Protein AF-A0A7T5JRR2-F1 (afdb_monomer_lite)

Secondary structure (DSSP, 8-state):
-HHHHHHHHHHHHHHHHHHHHHHHHHHHHHHSTTS-SSHHHHHHHHHHHHHHHHHHHHHHHHHH-HHHHHHHHHHHHHHHHHHHHTT-TT----HHHHHHHHHHHHHHHHHHHHHHHHHHT-

Foldseek 3Di:
DLVVLLVVLLVVQLVLQLVVQLVLLVVLCVVDPQQAPDSVLSNVLSNVLSVVVSVLLVVCCQPPNQVVSLVVSLVVQLCSSQVSQVVDPRGPDDSVSSSVSSVSCSVVSSVSSVVCCVRNPD

Structure (mmCIF, N/CA/C/O backbone):
data_AF-A0A7T5JRR2-F1
#
_entry.id   AF-A0A7T5JRR2-F1
#
loop_
_atom_site.group_PDB
_atom_site.id
_atom_site.type_symbol
_atom_site.label_atom_id
_atom_site.label_alt_id
_atom_site.label_comp_id
_atom_site.label_asym_id
_atom_site.label_entity_id
_atom_site.label_seq_id
_atom_site.pdbx_PDB_ins_code
_atom_site.Cartn_x
_atom_site.Cartn_y
_atom_site.Cartn_z
_atom_site.occupancy
_atom_site.B_iso_or_equiv
_atom_site.auth_seq_id
_atom_site.auth_comp_id
_atom_site.auth_asym_id
_atom_site.auth_atom_id
_atom_site.pdbx_PDB_model_num
ATOM 1 N N . MET A 1 1 ? 24.936 -9.864 -11.337 1.00 61.09 1 MET A N 1
ATOM 2 C CA . MET A 1 1 ? 24.751 -8.398 -11.236 1.00 61.09 1 MET A CA 1
ATOM 3 C C . MET A 1 1 ? 23.279 -7.968 -11.261 1.00 61.09 1 MET A C 1
ATOM 5 O O . MET A 1 1 ? 22.909 -7.131 -10.452 1.00 61.09 1 MET A O 1
ATOM 9 N N . TYR A 1 2 ? 22.419 -8.569 -12.097 1.00 70.81 2 TYR A N 1
ATOM 10 C CA . TYR A 1 2 ? 20.985 -8.223 -12.166 1.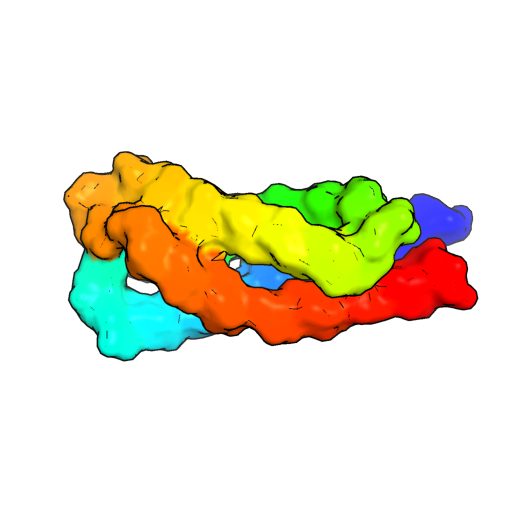00 70.81 2 TYR A CA 1
ATOM 11 C C . TYR A 1 2 ? 20.211 -8.471 -10.851 1.00 70.81 2 TYR A C 1
ATOM 13 O O . TYR A 1 2 ? 19.556 -7.573 -10.334 1.00 70.81 2 TYR A O 1
ATOM 21 N N . ARG A 1 3 ? 20.371 -9.652 -10.228 1.00 78.81 3 ARG A N 1
ATOM 22 C CA . ARG A 1 3 ? 19.684 -9.991 -8.962 1.00 78.81 3 ARG A CA 1
ATOM 23 C C . ARG A 1 3 ? 19.983 -9.013 -7.822 1.00 78.81 3 ARG A C 1
ATOM 25 O O . ARG A 1 3 ? 19.063 -8.572 -7.148 1.00 78.81 3 ARG A O 1
ATOM 32 N N . SER A 1 4 ? 21.249 -8.645 -7.615 1.00 83.50 4 SER A N 1
ATOM 33 C CA . SER A 1 4 ? 21.644 -7.709 -6.550 1.00 83.50 4 SER A CA 1
ATOM 34 C C . SER A 1 4 ? 21.047 -6.310 -6.735 1.00 83.50 4 SER A C 1
ATOM 36 O O . SER A 1 4 ? 20.818 -5.611 -5.753 1.00 83.50 4 SER A O 1
ATOM 38 N N . HIS A 1 5 ? 20.775 -5.908 -7.979 1.00 87.88 5 HIS A N 1
ATOM 39 C CA . HIS A 1 5 ? 20.158 -4.621 -8.282 1.00 87.88 5 HIS A CA 1
ATOM 40 C C . HIS A 1 5 ? 18.663 -4.613 -7.938 1.00 87.88 5 HIS A C 1
ATOM 42 O O . HIS A 1 5 ? 18.213 -3.732 -7.208 1.00 87.88 5 HIS A O 1
ATOM 48 N N . VAL A 1 6 ? 17.930 -5.652 -8.363 1.00 89.81 6 VAL A N 1
ATOM 49 C CA . VAL A 1 6 ? 16.504 -5.836 -8.036 1.00 89.81 6 VAL A CA 1
ATOM 50 C C . VAL A 1 6 ? 16.293 -5.897 -6.524 1.00 89.81 6 VAL A C 1
ATOM 52 O O . VAL A 1 6 ? 15.420 -5.206 -6.003 1.00 89.81 6 VAL A O 1
ATOM 55 N N . TRP A 1 7 ? 17.128 -6.653 -5.802 1.00 90.81 7 TRP A N 1
ATOM 56 C CA . TRP A 1 7 ? 17.059 -6.732 -4.339 1.00 90.81 7 TRP A CA 1
ATOM 57 C C . TRP A 1 7 ? 17.232 -5.368 -3.678 1.00 90.81 7 TRP A C 1
ATOM 59 O O . TRP A 1 7 ? 16.440 -5.005 -2.818 1.00 90.81 7 TRP A O 1
ATOM 69 N N . ARG A 1 8 ? 18.222 -4.580 -4.111 1.00 93.69 8 ARG A N 1
ATOM 70 C CA . ARG A 1 8 ? 18.462 -3.248 -3.548 1.00 93.69 8 ARG A CA 1
ATOM 71 C C . ARG A 1 8 ? 17.263 -2.318 -3.746 1.00 93.69 8 ARG A C 1
ATOM 73 O O . ARG A 1 8 ? 16.845 -1.670 -2.793 1.00 93.69 8 ARG A O 1
ATOM 80 N N . ILE A 1 9 ? 16.712 -2.271 -4.960 1.00 93.75 9 ILE A N 1
ATOM 81 C CA . ILE A 1 9 ? 15.545 -1.437 -5.294 1.00 93.75 9 ILE A CA 1
ATOM 82 C C . ILE A 1 9 ? 14.324 -1.876 -4.486 1.00 93.75 9 ILE A C 1
ATOM 84 O O . ILE A 1 9 ? 13.643 -1.038 -3.904 1.00 93.75 9 ILE A O 1
ATOM 88 N N . SER A 1 10 ? 14.090 -3.186 -4.392 1.00 94.56 10 SER A N 1
ATOM 89 C CA . SER A 1 10 ? 12.967 -3.754 -3.638 1.00 94.56 10 SER A CA 1
ATOM 90 C C . SER A 1 10 ? 13.067 -3.435 -2.147 1.00 94.56 10 SER A C 1
ATOM 92 O O . SER A 1 10 ? 12.071 -3.063 -1.537 1.00 94.56 10 SER A O 1
ATOM 94 N N . THR A 1 11 ? 14.265 -3.517 -1.562 1.00 95.56 11 THR A N 1
ATOM 95 C CA . THR A 1 11 ? 14.491 -3.154 -0.157 1.00 95.56 11 THR A CA 1
ATOM 96 C C . THR A 1 11 ? 14.261 -1.666 0.087 1.00 95.56 11 THR A C 1
ATOM 98 O O . THR A 1 11 ? 13.615 -1.305 1.065 1.00 95.56 11 THR A O 1
ATOM 101 N N . ILE A 1 12 ? 14.754 -0.792 -0.798 1.00 95.50 12 ILE A N 1
ATOM 102 C CA . ILE A 1 12 ? 14.513 0.655 -0.692 1.00 95.50 12 ILE A CA 1
ATOM 103 C C . ILE A 1 12 ? 13.011 0.946 -0.791 1.00 95.50 12 ILE A C 1
ATOM 105 O O . ILE A 1 12 ? 12.476 1.657 0.055 1.00 95.50 12 ILE A O 1
ATOM 109 N N . ASN A 1 13 ? 12.329 0.345 -1.770 1.00 96.44 13 ASN A N 1
ATOM 110 C CA . ASN A 1 13 ? 10.885 0.462 -1.942 1.00 96.44 13 ASN A CA 1
ATOM 111 C C . ASN A 1 13 ? 10.138 0.024 -0.671 1.00 96.44 13 ASN A C 1
ATOM 113 O O . ASN A 1 13 ? 9.337 0.782 -0.134 1.00 96.44 13 ASN A O 1
ATOM 117 N N . LEU A 1 14 ? 10.479 -1.147 -0.123 1.00 97.25 14 LEU A N 1
ATOM 118 C CA . LEU A 1 14 ? 9.882 -1.678 1.102 1.00 97.25 14 LEU A CA 1
ATOM 119 C C . LEU A 1 14 ? 10.031 -0.722 2.287 1.00 97.25 14 LEU A C 1
ATOM 121 O O . LEU A 1 14 ? 9.058 -0.460 2.988 1.00 97.25 14 LEU A O 1
ATOM 125 N N . LEU A 1 15 ? 11.243 -0.211 2.518 1.00 97.75 15 LEU A N 1
ATOM 126 C CA . LEU A 1 15 ? 11.522 0.683 3.641 1.00 97.75 15 LEU A CA 1
ATOM 127 C C . LEU A 1 15 ? 10.772 2.010 3.501 1.00 97.75 15 LEU A C 1
ATOM 129 O O . LEU A 1 15 ? 10.212 2.497 4.482 1.00 97.75 15 LEU A O 1
ATOM 133 N N . ILE A 1 16 ? 10.726 2.576 2.290 1.00 97.62 16 ILE A N 1
ATOM 134 C CA . ILE A 1 16 ? 9.993 3.818 2.037 1.00 97.62 16 ILE A CA 1
ATOM 135 C C . ILE A 1 16 ? 8.490 3.597 2.225 1.00 97.62 16 ILE A C 1
ATOM 137 O O . ILE A 1 16 ? 7.871 4.392 2.932 1.00 97.62 16 ILE A O 1
ATOM 141 N N . LYS A 1 17 ? 7.910 2.518 1.672 1.00 98.00 17 LYS A N 1
ATOM 142 C CA . LYS A 1 17 ? 6.495 2.178 1.896 1.00 98.00 17 LYS A CA 1
ATOM 143 C C . LYS A 1 17 ? 6.210 2.020 3.380 1.00 98.00 17 LYS A C 1
ATOM 145 O O . LYS A 1 17 ? 5.296 2.656 3.882 1.00 98.00 17 LYS A O 1
ATOM 150 N N . LEU A 1 18 ? 7.036 1.279 4.114 1.00 97.56 18 LEU A N 1
ATOM 151 C CA . LEU A 1 18 ? 6.799 1.038 5.534 1.00 97.56 18 LEU A CA 1
ATOM 152 C C . LEU A 1 18 ? 6.804 2.338 6.345 1.00 97.56 18 LEU A C 1
ATOM 154 O O . LEU A 1 18 ? 5.904 2.553 7.154 1.00 97.56 18 LEU A O 1
ATOM 158 N N . ILE A 1 19 ? 7.765 3.232 6.104 1.00 98.06 19 ILE A N 1
ATOM 159 C CA . ILE A 1 19 ? 7.850 4.516 6.813 1.00 98.06 19 ILE A CA 1
ATOM 160 C C . ILE A 1 19 ? 6.693 5.438 6.412 1.00 98.06 19 ILE A C 1
ATOM 162 O O . ILE A 1 19 ? 5.978 5.941 7.279 1.00 98.06 19 ILE A O 1
ATOM 166 N N . LEU A 1 20 ? 6.494 5.661 5.111 1.00 98.12 20 LEU A N 1
ATOM 167 C CA . LEU A 1 20 ? 5.525 6.643 4.628 1.00 98.12 20 LEU A CA 1
ATOM 168 C C . LEU A 1 20 ? 4.082 6.164 4.785 1.00 98.12 20 LEU A C 1
ATOM 170 O O . LEU A 1 20 ? 3.230 6.964 5.158 1.00 98.12 20 LEU A O 1
ATOM 174 N N . PHE A 1 21 ? 3.797 4.876 4.581 1.00 98.06 21 PHE A N 1
ATOM 175 C CA . PHE A 1 21 ? 2.460 4.331 4.822 1.00 98.06 21 PHE A CA 1
ATOM 176 C C . PHE A 1 21 ? 2.117 4.380 6.304 1.00 98.06 21 PHE A C 1
ATOM 178 O O . PHE A 1 21 ? 1.025 4.819 6.644 1.00 98.06 21 PHE A O 1
ATOM 185 N N . THR A 1 22 ? 3.046 4.015 7.196 1.00 97.56 22 THR A N 1
ATOM 186 C CA . THR A 1 22 ? 2.813 4.163 8.642 1.00 97.56 22 THR A CA 1
ATOM 187 C C . THR A 1 22 ? 2.529 5.622 8.996 1.00 97.56 22 THR A C 1
ATOM 189 O O . THR A 1 22 ? 1.586 5.895 9.733 1.00 97.56 22 THR A O 1
ATOM 192 N N . ALA A 1 23 ? 3.303 6.566 8.448 1.00 97.44 23 ALA A N 1
ATOM 193 C CA . ALA A 1 23 ? 3.110 7.991 8.701 1.00 97.44 23 ALA A CA 1
ATOM 194 C C . ALA A 1 23 ? 1.741 8.491 8.214 1.00 97.44 23 ALA A C 1
ATOM 196 O O . ALA A 1 23 ? 1.037 9.150 8.974 1.00 97.44 23 ALA A O 1
ATOM 197 N N . VAL A 1 24 ? 1.338 8.154 6.985 1.00 97.38 24 VAL A N 1
ATOM 198 C CA . VAL A 1 24 ? 0.037 8.566 6.434 1.00 97.38 24 VAL A CA 1
ATOM 199 C C . VAL A 1 24 ? -1.114 7.936 7.206 1.00 97.38 24 VAL A C 1
ATOM 201 O O . VAL A 1 24 ? -1.991 8.663 7.659 1.00 97.38 24 VAL A O 1
ATOM 204 N N . LEU A 1 25 ? -1.080 6.623 7.451 1.00 96.25 25 LEU A N 1
ATOM 205 C CA . LEU A 1 25 ? -2.121 5.941 8.224 1.00 96.25 25 LEU A CA 1
ATOM 206 C C . LEU A 1 25 ? -2.230 6.503 9.650 1.00 96.25 25 LEU A C 1
ATOM 208 O O . LEU A 1 25 ? -3.328 6.603 10.195 1.00 96.25 25 LEU A O 1
ATOM 212 N N . TYR A 1 26 ? -1.108 6.898 10.260 1.00 95.62 26 TYR A N 1
ATOM 213 C CA . TYR A 1 26 ? -1.105 7.562 11.562 1.00 95.62 26 TYR A CA 1
ATOM 214 C C . TYR A 1 26 ? -1.705 8.974 11.502 1.00 95.62 26 TYR A C 1
ATOM 216 O O . TYR A 1 26 ? -2.479 9.350 12.380 1.00 95.62 26 TYR A O 1
ATOM 224 N N . VAL A 1 27 ? -1.394 9.760 10.469 1.00 95.81 27 VAL A N 1
ATOM 225 C CA . VAL A 1 27 ? -2.013 11.079 10.264 1.00 95.81 27 VAL A CA 1
ATOM 226 C C . VAL A 1 27 ? -3.521 10.938 10.061 1.00 95.81 27 VAL A C 1
ATOM 228 O O . VAL A 1 27 ? -4.289 11.646 10.704 1.00 95.81 27 VAL A O 1
ATOM 231 N N . GLU A 1 28 ? -3.961 9.997 9.232 1.00 94.56 28 GLU A N 1
ATOM 232 C CA . GLU A 1 28 ? -5.382 9.721 9.001 1.00 94.56 28 GLU A CA 1
ATOM 233 C C . GLU A 1 28 ? -6.091 9.292 10.286 1.00 94.56 28 GLU A C 1
ATOM 235 O O . GLU A 1 28 ? -7.180 9.778 10.579 1.00 94.56 28 GLU A O 1
ATOM 240 N N . GLN A 1 29 ? -5.441 8.462 11.101 1.00 92.06 29 GLN A N 1
ATOM 241 C CA . GLN A 1 29 ? -5.912 8.092 12.433 1.00 92.06 29 GLN A CA 1
ATOM 242 C C . GLN A 1 29 ? -6.099 9.305 13.361 1.00 92.06 29 GLN A C 1
ATOM 244 O O . GLN A 1 29 ? -7.052 9.347 14.139 1.00 92.06 29 GLN A O 1
ATOM 249 N N . VAL A 1 30 ? -5.192 10.283 13.313 1.00 92.25 30 VAL A N 1
ATOM 250 C CA . VAL A 1 30 ? -5.293 11.517 14.112 1.00 92.25 30 VAL A CA 1
ATOM 251 C C . VAL A 1 30 ? -6.409 12.427 13.589 1.00 92.25 30 VAL A C 1
ATOM 253 O O . VAL A 1 30 ? -7.122 13.034 14.385 1.00 92.25 30 VAL A O 1
ATOM 256 N N . LEU A 1 31 ? -6.576 12.515 12.266 1.00 92.12 31 LEU A N 1
ATOM 257 C CA . LEU A 1 31 ? -7.608 13.337 11.624 1.00 92.12 31 LEU A CA 1
ATOM 258 C C . LEU A 1 31 ? -9.018 12.754 11.781 1.00 92.12 31 LEU A C 1
ATOM 260 O O . LEU A 1 31 ? -9.983 13.509 11.890 1.00 92.12 31 LEU A O 1
ATOM 264 N N . PHE A 1 32 ? -9.136 11.427 11.822 1.00 90.19 32 PHE A N 1
ATOM 265 C CA . PHE A 1 32 ? -10.394 10.701 11.972 1.00 90.19 32 PHE A CA 1
ATOM 266 C C . PHE A 1 32 ? -10.310 9.756 13.179 1.00 90.19 32 PHE A C 1
ATOM 268 O O . PHE A 1 32 ? -10.047 8.557 13.028 1.00 90.19 32 PHE A O 1
ATOM 275 N N . PRO A 1 33 ? -10.533 10.277 14.400 1.00 84.00 33 PRO A N 1
ATOM 276 C CA . PRO A 1 33 ? -10.452 9.477 15.610 1.00 84.00 33 PRO A CA 1
ATOM 277 C C . PRO A 1 33 ? -11.412 8.284 15.558 1.00 84.00 33 PRO A C 1
ATOM 279 O O . PRO A 1 33 ? -12.600 8.438 15.283 1.00 84.00 33 PRO A O 1
ATOM 282 N N . GLY A 1 34 ? -10.893 7.093 15.857 1.00 83.56 34 GLY A N 1
ATOM 283 C CA . GLY A 1 34 ? -11.675 5.855 15.917 1.00 83.56 34 GLY A CA 1
ATOM 284 C C . GLY A 1 34 ? -11.458 4.886 14.754 1.00 83.56 34 GLY A C 1
ATOM 285 O O . GLY A 1 34 ? -11.960 3.767 14.836 1.00 83.56 34 GLY A O 1
ATOM 286 N N . LEU A 1 35 ? -10.678 5.247 13.722 1.00 89.06 35 LEU A N 1
ATOM 287 C CA . LEU A 1 35 ? -10.296 4.298 12.661 1.00 89.06 35 LEU A CA 1
ATOM 288 C C . LEU A 1 35 ? -9.582 3.072 13.255 1.00 89.06 35 LEU A C 1
ATOM 290 O O . LEU A 1 35 ? -9.987 1.934 13.037 1.00 89.06 35 LEU A O 1
ATOM 294 N N . TYR A 1 36 ? -8.593 3.317 14.103 1.00 87.62 36 TYR A N 1
ATOM 295 C CA . TYR A 1 36 ? -7.913 2.351 14.951 1.00 87.62 36 TYR A CA 1
ATOM 296 C C . TYR A 1 36 ? -7.989 2.811 16.414 1.00 87.62 36 TYR A C 1
ATOM 298 O O . TYR A 1 36 ? -7.972 4.001 16.704 1.00 87.62 36 TYR A O 1
ATOM 306 N N . GLN A 1 37 ? -8.048 1.895 17.381 1.00 85.00 37 GLN A N 1
ATOM 307 C CA . GLN A 1 37 ? -7.986 2.268 18.811 1.00 85.00 37 GLN A CA 1
ATOM 308 C C . GLN A 1 37 ? -6.579 2.162 19.411 1.00 85.00 37 GLN A C 1
ATOM 310 O O . GLN A 1 37 ? -6.361 2.469 20.579 1.00 85.00 37 GLN A O 1
ATOM 315 N N . SER A 1 38 ? -5.610 1.711 18.620 1.00 88.88 38 SER A N 1
ATOM 316 C CA . SER A 1 38 ? -4.228 1.501 19.035 1.00 88.88 38 SER A CA 1
ATOM 317 C C . SER A 1 38 ? -3.293 1.762 17.858 1.00 88.88 38 SER A C 1
ATOM 319 O O . SER A 1 38 ? -3.708 1.707 16.701 1.00 88.88 38 SER A O 1
ATOM 321 N N . ILE A 1 39 ? -2.015 2.002 18.151 1.00 90.38 39 ILE A N 1
ATOM 322 C CA . ILE A 1 39 ? -0.961 2.108 17.138 1.00 90.38 39 ILE A CA 1
ATOM 323 C C . ILE A 1 39 ? -0.632 0.753 16.492 1.00 90.38 39 ILE A C 1
ATOM 325 O O . ILE A 1 39 ? -0.163 0.704 15.359 1.00 90.38 39 ILE A O 1
ATOM 329 N N . TRP A 1 40 ? -0.897 -0.363 17.180 1.00 92.94 40 TRP A N 1
ATOM 330 C CA . TRP A 1 40 ? -0.535 -1.695 16.688 1.00 92.94 40 TRP A CA 1
ATOM 331 C C . TRP A 1 40 ? -1.223 -2.072 15.368 1.00 92.94 40 TRP A C 1
ATOM 333 O O . TRP A 1 40 ? -0.511 -2.472 14.448 1.00 92.94 40 TRP A O 1
ATOM 343 N N . PRO A 1 41 ? -2.549 -1.894 15.211 1.00 93.25 41 PRO A N 1
ATOM 344 C CA . PRO A 1 41 ? -3.210 -2.075 13.923 1.00 93.25 41 PRO A CA 1
ATOM 345 C C . PRO A 1 41 ? -2.611 -1.228 12.795 1.00 93.25 41 PRO A C 1
ATOM 347 O O . PRO A 1 41 ? -2.434 -1.738 11.697 1.00 93.25 41 PRO A O 1
ATOM 350 N N . VAL A 1 42 ? -2.231 0.029 13.061 1.00 94.81 42 VAL A N 1
ATOM 351 C CA . VAL A 1 42 ? -1.599 0.908 12.058 1.00 94.81 42 VAL A CA 1
ATOM 352 C C . VAL A 1 42 ? -0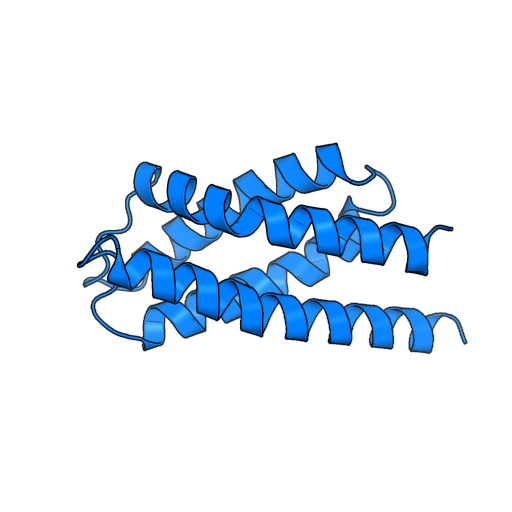.292 0.296 11.556 1.00 94.81 42 VAL A C 1
ATOM 354 O O . VAL A 1 42 ? -0.079 0.189 10.349 1.00 94.81 42 VAL A O 1
ATOM 357 N N . ILE A 1 43 ? 0.562 -0.153 12.482 1.00 95.56 43 ILE A N 1
ATOM 358 C CA . ILE A 1 43 ? 1.845 -0.789 12.162 1.00 95.56 43 ILE A CA 1
ATOM 359 C C . ILE A 1 43 ? 1.623 -2.083 11.369 1.00 95.56 43 ILE A C 1
ATOM 361 O O . ILE A 1 43 ? 2.287 -2.306 10.359 1.00 95.56 43 ILE A O 1
ATOM 365 N N . VAL A 1 44 ? 0.676 -2.928 11.789 1.00 96.38 44 VAL A N 1
ATOM 366 C CA . VAL A 1 44 ? 0.375 -4.193 11.102 1.00 96.38 44 VAL A CA 1
ATOM 367 C C . VAL A 1 44 ? -0.161 -3.938 9.694 1.00 96.38 44 VAL A C 1
ATOM 369 O O . VAL A 1 44 ? 0.346 -4.533 8.743 1.00 96.38 44 VAL A O 1
ATOM 372 N N . THR A 1 45 ? -1.108 -3.012 9.527 1.00 96.75 45 THR A N 1
ATOM 373 C CA . THR A 1 45 ? -1.623 -2.619 8.209 1.00 96.75 45 THR A CA 1
ATOM 374 C C . THR A 1 45 ? -0.497 -2.109 7.311 1.00 96.75 45 THR A C 1
ATOM 376 O O . THR A 1 45 ? -0.390 -2.547 6.167 1.00 96.75 45 THR A O 1
ATOM 379 N N . ALA A 1 46 ? 0.393 -1.251 7.820 1.00 97.81 46 ALA A N 1
ATOM 380 C CA . ALA A 1 46 ? 1.526 -0.742 7.051 1.00 97.81 46 ALA A CA 1
ATOM 381 C C . ALA A 1 46 ? 2.505 -1.851 6.630 1.00 97.81 46 ALA A C 1
ATOM 383 O O . ALA A 1 46 ? 2.973 -1.847 5.490 1.00 97.81 46 ALA A O 1
ATOM 384 N N . ILE A 1 47 ? 2.788 -2.823 7.505 1.00 98.00 47 ILE A N 1
ATOM 385 C CA . ILE A 1 47 ? 3.629 -3.986 7.180 1.00 98.00 47 ILE A CA 1
ATOM 386 C C . ILE A 1 47 ? 2.994 -4.809 6.055 1.00 98.00 47 ILE A C 1
ATOM 388 O O . ILE A 1 47 ? 3.674 -5.129 5.078 1.00 98.00 47 ILE A O 1
ATOM 392 N N . VAL A 1 48 ? 1.699 -5.124 6.161 1.00 98.06 48 VAL A N 1
ATOM 393 C CA . VAL A 1 48 ? 0.980 -5.914 5.148 1.00 98.06 48 VAL A CA 1
ATOM 394 C C . VAL A 1 48 ? 0.941 -5.171 3.812 1.00 98.06 48 VAL A C 1
ATOM 396 O O . VAL A 1 48 ? 1.306 -5.747 2.787 1.00 98.06 48 VAL A O 1
ATOM 399 N N . LEU A 1 49 ? 0.575 -3.886 3.820 1.00 98.06 49 LEU A N 1
ATOM 400 C CA . LEU A 1 49 ? 0.564 -3.042 2.625 1.00 98.06 49 LEU A CA 1
ATOM 401 C C . LEU A 1 49 ? 1.940 -2.973 1.963 1.00 98.06 49 LEU A C 1
ATOM 403 O O . LEU A 1 49 ? 2.038 -3.094 0.748 1.00 98.06 49 LEU A O 1
ATOM 407 N N . SER A 1 50 ? 3.005 -2.815 2.748 1.00 97.81 50 SER A N 1
ATOM 408 C CA . SER A 1 50 ? 4.364 -2.711 2.213 1.00 97.81 50 SER A CA 1
ATOM 409 C C . SER A 1 50 ? 4.838 -4.041 1.625 1.00 97.81 50 SER A C 1
ATOM 411 O O . SER A 1 50 ? 5.385 -4.066 0.526 1.00 97.81 50 SER A O 1
ATOM 413 N N . GLY A 1 51 ? 4.595 -5.160 2.314 1.00 97.25 51 GLY A N 1
ATOM 414 C CA . GLY A 1 51 ? 4.996 -6.488 1.842 1.00 97.25 51 GLY A CA 1
ATOM 415 C C . GLY A 1 51 ? 4.272 -6.907 0.560 1.00 97.25 51 GLY A C 1
ATOM 416 O O . GLY A 1 51 ? 4.907 -7.317 -0.418 1.00 97.25 51 GLY A O 1
ATOM 417 N N . VAL A 1 52 ? 2.944 -6.759 0.540 1.00 97.81 52 VAL A N 1
ATOM 418 C CA . VAL A 1 52 ? 2.134 -7.053 -0.650 1.00 97.81 52 VAL A CA 1
ATOM 419 C C . VAL A 1 52 ? 2.443 -6.052 -1.759 1.00 97.81 52 VAL A C 1
ATOM 421 O O . VAL A 1 52 ? 2.654 -6.461 -2.897 1.00 97.81 52 VAL A O 1
ATOM 424 N N . GLY A 1 53 ? 2.547 -4.765 -1.423 1.00 97.19 53 GLY A N 1
ATOM 425 C CA . GLY A 1 53 ? 2.829 -3.681 -2.357 1.00 97.19 53 GLY A CA 1
ATOM 426 C C . GLY A 1 53 ? 4.141 -3.880 -3.105 1.00 97.19 53 GLY A C 1
ATOM 427 O O . GLY A 1 53 ? 4.139 -3.860 -4.322 1.00 97.19 53 GLY A O 1
ATOM 428 N N . VAL A 1 54 ? 5.256 -4.160 -2.424 1.00 97.00 54 VAL A N 1
ATOM 429 C CA . VAL A 1 54 ? 6.543 -4.392 -3.114 1.00 97.00 54 VAL A CA 1
ATOM 430 C C . VAL A 1 54 ? 6.470 -5.592 -4.058 1.00 97.00 54 VAL A C 1
ATOM 432 O O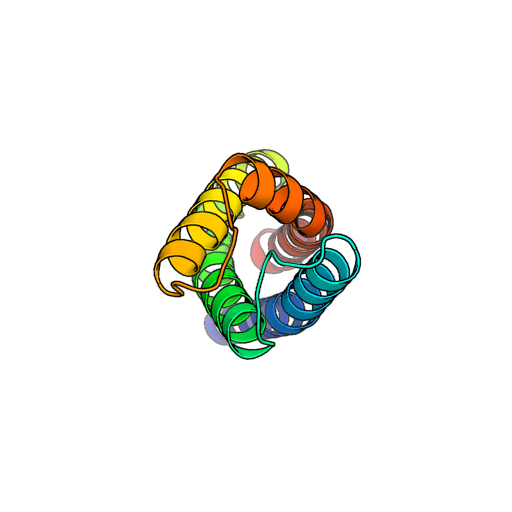 . VAL A 1 54 ? 7.011 -5.546 -5.161 1.00 97.00 54 VAL A O 1
ATOM 435 N N . THR A 1 55 ? 5.790 -6.663 -3.644 1.00 96.12 55 THR A N 1
ATOM 436 C CA . THR A 1 55 ? 5.608 -7.848 -4.493 1.00 96.12 55 THR A CA 1
ATOM 437 C C . THR A 1 55 ? 4.768 -7.511 -5.726 1.00 96.12 55 THR A C 1
ATOM 439 O O . THR A 1 55 ? 5.130 -7.886 -6.840 1.00 96.12 55 THR A O 1
ATOM 442 N N . ALA A 1 56 ? 3.673 -6.773 -5.535 1.00 96.31 56 ALA A N 1
ATOM 443 C CA . ALA A 1 56 ? 2.806 -6.316 -6.609 1.00 96.31 56 ALA A CA 1
ATOM 444 C C . ALA A 1 56 ? 3.546 -5.374 -7.564 1.00 96.31 56 ALA A C 1
ATOM 446 O O . ALA A 1 56 ? 3.436 -5.553 -8.773 1.00 96.31 56 ALA A O 1
ATOM 447 N N . ASP A 1 57 ? 4.360 -4.447 -7.060 1.00 96.06 57 ASP A N 1
ATOM 448 C CA . ASP A 1 57 ? 5.109 -3.513 -7.897 1.00 96.06 57 ASP A CA 1
ATOM 449 C C . ASP A 1 57 ? 6.039 -4.248 -8.861 1.00 96.06 57 ASP A C 1
ATOM 451 O O . ASP A 1 57 ? 6.067 -3.948 -10.04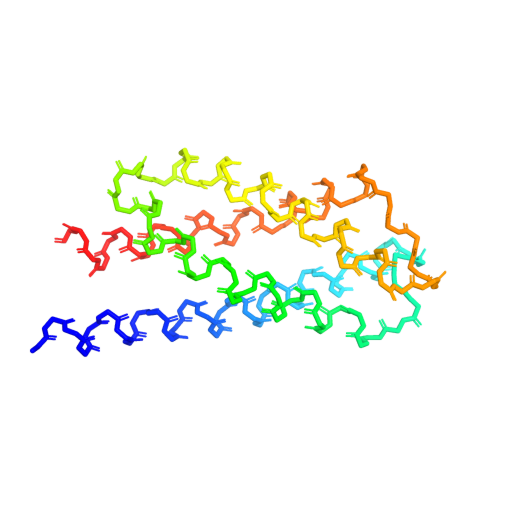9 1.00 96.06 57 ASP A O 1
ATOM 455 N N . LEU A 1 58 ? 6.771 -5.254 -8.374 1.00 94.69 58 LEU A N 1
ATOM 456 C CA . LEU A 1 58 ? 7.696 -6.032 -9.203 1.00 94.69 58 LEU A CA 1
ATOM 457 C C . LEU A 1 58 ? 6.991 -6.802 -10.326 1.00 94.69 58 LEU A C 1
ATOM 459 O O . LEU A 1 58 ? 7.604 -7.077 -11.356 1.00 94.69 58 LEU A O 1
ATOM 463 N N . ILE A 1 59 ? 5.721 -7.157 -10.127 1.00 95.38 59 ILE A N 1
ATOM 464 C CA . ILE A 1 59 ? 4.927 -7.936 -11.081 1.00 95.38 59 ILE A CA 1
ATOM 465 C C . ILE A 1 59 ? 4.156 -7.016 -12.032 1.00 95.38 59 ILE A C 1
ATOM 467 O O . ILE A 1 59 ? 4.086 -7.289 -13.227 1.00 95.38 59 ILE A O 1
ATOM 471 N N . LEU A 1 60 ? 3.564 -5.941 -11.511 1.00 95.44 60 LEU A N 1
ATOM 472 C CA . LEU A 1 60 ? 2.600 -5.106 -12.223 1.00 95.44 60 LEU A CA 1
ATOM 473 C C . LEU A 1 60 ? 3.248 -3.885 -12.876 1.00 95.44 60 LEU A C 1
ATOM 475 O O . LEU A 1 60 ? 2.881 -3.518 -13.991 1.00 95.44 60 LEU A O 1
ATOM 479 N N . VAL A 1 61 ? 4.220 -3.250 -12.224 1.00 95.81 61 VAL A N 1
ATOM 480 C CA . VAL A 1 61 ? 4.787 -1.991 -12.724 1.00 95.81 61 VAL A CA 1
ATOM 481 C C . VAL A 1 61 ? 5.540 -2.185 -14.049 1.00 95.81 61 VAL A C 1
ATOM 483 O O . VAL A 1 61 ? 5.268 -1.415 -14.972 1.00 95.81 61 VAL A O 1
ATOM 486 N N . PRO A 1 62 ? 6.419 -3.197 -14.230 1.00 93.69 62 PRO A N 1
ATOM 487 C CA . PRO A 1 62 ? 7.132 -3.373 -15.496 1.00 93.69 62 PRO A CA 1
ATOM 488 C C . PRO A 1 62 ? 6.231 -3.584 -16.729 1.00 93.69 62 PRO A C 1
ATOM 490 O O . PRO A 1 62 ? 6.469 -2.909 -17.730 1.00 93.69 62 PRO A O 1
ATOM 493 N N . PRO A 1 63 ? 5.202 -4.463 -16.707 1.00 94.81 63 PRO A N 1
ATOM 494 C CA . PRO A 1 63 ? 4.353 -4.677 -17.880 1.00 94.81 63 PRO A CA 1
ATOM 495 C C . PRO A 1 63 ? 3.279 -3.601 -18.083 1.00 94.81 63 PRO A C 1
ATOM 497 O O . PRO A 1 63 ? 2.911 -3.334 -19.225 1.00 94.81 63 PRO A O 1
ATOM 500 N N . PHE A 1 64 ? 2.755 -2.993 -17.013 1.00 95.00 64 PHE A N 1
ATOM 501 C CA . PHE A 1 64 ? 1.604 -2.087 -17.114 1.00 95.00 64 PHE A CA 1
ATOM 502 C C . PHE A 1 64 ? 1.969 -0.598 -17.026 1.00 95.00 64 PHE A C 1
ATOM 504 O O . PHE A 1 64 ? 1.137 0.258 -17.332 1.00 95.00 64 PHE A O 1
ATOM 511 N N . GLY A 1 65 ? 3.199 -0.258 -16.638 1.00 94.56 65 GLY A N 1
ATOM 512 C CA . GLY A 1 65 ? 3.609 1.125 -16.412 1.00 94.56 65 GLY A CA 1
ATOM 513 C C . GLY A 1 65 ? 3.013 1.715 -15.129 1.00 94.56 65 GLY A C 1
ATOM 514 O O . GLY A 1 65 ? 2.512 1.003 -14.266 1.00 94.56 65 GLY A O 1
ATOM 515 N N . ASN A 1 66 ? 3.084 3.042 -14.980 1.00 95.81 66 ASN A N 1
ATOM 516 C CA . ASN A 1 66 ? 2.793 3.692 -13.697 1.00 95.81 66 ASN A CA 1
ATOM 517 C C . ASN A 1 66 ? 1.283 3.759 -13.385 1.00 95.81 66 ASN A C 1
ATOM 519 O O . ASN A 1 66 ? 0.833 3.218 -12.380 1.00 95.81 66 ASN A O 1
ATOM 523 N N . LEU A 1 67 ? 0.489 4.399 -14.254 1.00 96.62 67 LEU A N 1
ATOM 524 C CA . LEU A 1 67 ? -0.924 4.694 -13.969 1.00 96.62 67 LEU A CA 1
ATOM 525 C C . LEU A 1 67 ? -1.813 3.446 -13.823 1.00 96.62 67 LEU A C 1
ATOM 527 O O . LEU A 1 67 ? -2.576 3.394 -12.859 1.00 96.62 67 LEU A O 1
ATOM 531 N N . PRO A 1 68 ? -1.741 2.426 -14.701 1.00 96.81 68 PRO A N 1
ATOM 532 C CA . PRO A 1 68 ? -2.570 1.236 -14.523 1.00 96.81 68 PRO A CA 1
ATOM 533 C C . PRO A 1 68 ? -2.160 0.426 -13.287 1.00 96.81 68 PRO A C 1
ATOM 535 O O . PRO A 1 68 ? -3.030 -0.053 -12.560 1.00 96.81 68 PRO A O 1
ATOM 538 N N . ALA A 1 69 ? -0.853 0.325 -13.003 1.00 97.06 69 ALA A N 1
ATOM 539 C CA . ALA A 1 69 ? -0.370 -0.290 -11.769 1.00 97.06 69 ALA A CA 1
ATOM 540 C C . ALA A 1 69 ? -0.855 0.479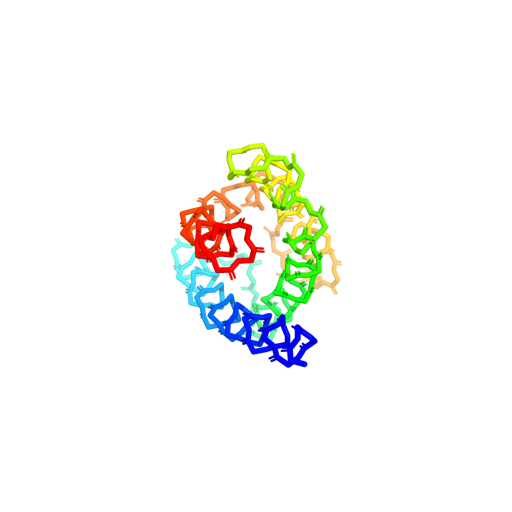 -10.534 1.00 97.06 69 ALA A C 1
ATOM 542 O O . ALA A 1 69 ? -1.263 -0.147 -9.564 1.00 97.06 69 ALA A O 1
ATOM 543 N N . LEU A 1 70 ? -0.898 1.817 -10.584 1.00 97.75 70 LEU A N 1
ATOM 544 C CA . LEU A 1 70 ? -1.445 2.644 -9.506 1.00 97.75 70 LEU A CA 1
ATOM 545 C C . LEU A 1 70 ? -2.934 2.380 -9.279 1.00 97.75 70 LEU A C 1
ATOM 547 O O . LEU A 1 70 ? -3.346 2.249 -8.134 1.00 97.75 70 LEU A O 1
ATOM 551 N N . ALA A 1 71 ? -3.740 2.273 -10.338 1.00 97.94 71 ALA A N 1
ATOM 552 C CA . ALA A 1 71 ? -5.166 1.980 -10.198 1.00 97.94 71 ALA A CA 1
ATOM 553 C C . ALA A 1 71 ? -5.398 0.612 -9.532 1.00 97.94 71 ALA A C 1
ATOM 555 O O . ALA A 1 71 ? -6.187 0.505 -8.593 1.00 97.94 71 ALA A O 1
ATOM 556 N N . MET A 1 72 ? -4.673 -0.425 -9.969 1.00 97.38 72 MET A N 1
ATOM 557 C CA . MET A 1 72 ? -4.731 -1.756 -9.349 1.00 97.38 72 MET A CA 1
ATOM 558 C C . MET A 1 72 ? -4.212 -1.742 -7.909 1.00 97.38 72 MET A C 1
ATOM 560 O O . MET A 1 72 ? -4.845 -2.313 -7.022 1.00 97.38 72 MET A O 1
ATOM 564 N N . GLY A 1 73 ? -3.090 -1.059 -7.673 1.00 97.00 73 GLY A N 1
ATOM 565 C CA . GLY A 1 73 ? -2.497 -0.872 -6.355 1.00 97.00 73 GLY A CA 1
ATOM 566 C C . GLY A 1 73 ? -3.464 -0.179 -5.406 1.00 97.00 73 GLY A C 1
ATOM 567 O O . GLY A 1 73 ? -3.656 -0.644 -4.293 1.00 97.00 73 GLY A O 1
ATOM 568 N N . TRP A 1 74 ? -4.165 0.855 -5.861 1.00 98.19 74 TRP A N 1
ATOM 569 C CA . TRP A 1 74 ? -5.161 1.567 -5.070 1.00 98.19 74 TRP A CA 1
ATOM 570 C C . TRP A 1 74 ? -6.325 0.670 -4.639 1.00 98.19 74 TRP A C 1
ATOM 572 O O . TRP A 1 74 ? -6.596 0.590 -3.442 1.00 98.19 74 TRP A O 1
ATOM 582 N N . PHE A 1 75 ? -6.931 -0.095 -5.557 1.00 98.06 75 PHE A N 1
ATOM 583 C CA . PHE A 1 75 ? -7.951 -1.087 -5.187 1.00 98.06 75 PHE A CA 1
ATOM 584 C C . PHE A 1 75 ? -7.405 -2.143 -4.216 1.00 98.06 75 PHE A C 1
ATOM 586 O O . PHE A 1 75 ? -8.078 -2.508 -3.249 1.00 98.06 75 PHE A O 1
ATOM 593 N N . GLY A 1 76 ? -6.175 -2.612 -4.445 1.00 98.00 76 GLY A N 1
ATOM 594 C CA . GLY A 1 76 ? -5.488 -3.547 -3.557 1.00 98.00 76 GLY A CA 1
ATOM 595 C C . GLY A 1 76 ? -5.288 -2.975 -2.153 1.00 98.00 76 GLY A C 1
ATOM 596 O O . GLY A 1 76 ? -5.631 -3.630 -1.173 1.00 98.00 76 GLY A O 1
ATOM 597 N N . MET A 1 77 ? -4.808 -1.735 -2.042 1.00 98.38 77 MET A N 1
ATOM 598 C CA . MET A 1 77 ? -4.628 -1.035 -0.770 1.00 98.38 77 MET A CA 1
ATOM 599 C C . MET A 1 77 ? -5.962 -0.836 -0.049 1.00 98.38 77 MET A C 1
ATOM 601 O O . MET A 1 77 ? -6.039 -1.132 1.141 1.00 98.38 77 MET A O 1
ATOM 605 N N . THR A 1 78 ? -7.021 -0.404 -0.750 1.00 98.50 78 THR A N 1
ATOM 606 C CA . THR A 1 78 ? -8.371 -0.290 -0.172 1.00 98.50 78 THR A CA 1
ATOM 607 C C . THR A 1 78 ? -8.808 -1.620 0.441 1.00 98.50 78 THR A C 1
ATOM 609 O O . THR A 1 78 ? -9.248 -1.662 1.591 1.00 98.50 78 THR A O 1
ATOM 612 N N . PHE A 1 79 ? -8.663 -2.717 -0.308 1.00 98.06 79 PHE A N 1
ATOM 613 C CA . PHE A 1 79 ? -9.075 -4.040 0.151 1.00 98.06 79 PHE A CA 1
ATOM 614 C C . PHE A 1 79 ? -8.231 -4.523 1.331 1.00 98.06 79 PHE A C 1
ATOM 616 O O . PHE A 1 79 ? -8.788 -5.032 2.298 1.00 98.06 79 PHE A O 1
ATOM 623 N N . ILE A 1 80 ? -6.911 -4.324 1.294 1.00 97.94 80 ILE A N 1
ATOM 624 C CA . ILE A 1 80 ? -6.006 -4.692 2.389 1.00 97.94 80 ILE A CA 1
ATOM 625 C C . ILE A 1 80 ? -6.351 -3.916 3.661 1.00 97.94 80 ILE A C 1
ATOM 627 O O . ILE A 1 80 ? -6.488 -4.533 4.711 1.00 97.94 80 ILE A O 1
ATOM 631 N N . ILE A 1 81 ? -6.525 -2.593 3.585 1.00 97.62 81 ILE A N 1
ATOM 632 C CA . ILE A 1 81 ? -6.856 -1.762 4.754 1.00 97.62 81 ILE A CA 1
ATOM 633 C C . ILE A 1 81 ? -8.184 -2.211 5.366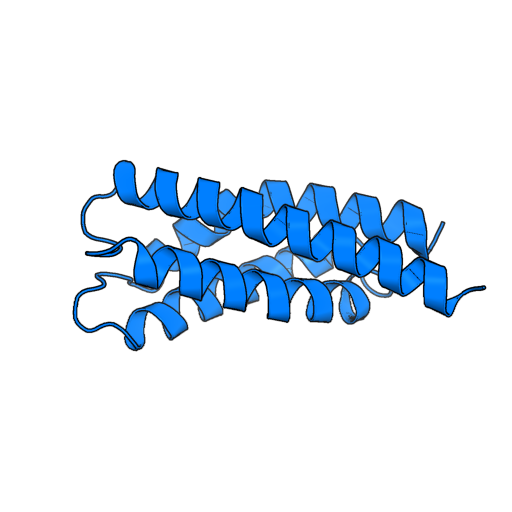 1.00 97.62 81 ILE A C 1
ATOM 635 O O . ILE A 1 81 ? -8.267 -2.424 6.574 1.00 97.62 81 ILE A O 1
ATOM 639 N N . TRP A 1 82 ? -9.211 -2.395 4.533 1.00 97.25 82 TRP A N 1
ATOM 640 C CA . TRP A 1 82 ? -10.510 -2.879 4.989 1.00 97.25 82 TRP A CA 1
ATOM 641 C C . TRP A 1 82 ? -10.407 -4.273 5.620 1.00 97.25 82 TRP A C 1
ATOM 643 O O . TRP A 1 82 ? -10.887 -4.481 6.730 1.00 97.25 82 TRP A O 1
ATOM 653 N N . PHE A 1 83 ? -9.732 -5.210 4.952 1.00 96.81 83 PHE A N 1
ATOM 654 C CA . PHE A 1 83 ? -9.621 -6.597 5.394 1.00 96.81 83 PHE A CA 1
ATOM 655 C C . PHE A 1 83 ? -8.801 -6.748 6.679 1.00 96.81 83 PHE A C 1
ATOM 657 O O . PHE A 1 83 ? -9.227 -7.455 7.590 1.00 96.81 83 PHE A O 1
ATOM 664 N N . VAL A 1 84 ? -7.660 -6.060 6.792 1.00 95.56 84 VAL A N 1
ATOM 665 C CA . VAL A 1 84 ? -6.859 -6.034 8.028 1.00 95.56 84 VAL A CA 1
ATOM 666 C C . VAL A 1 84 ? -7.645 -5.364 9.155 1.00 95.56 84 VAL A C 1
ATOM 668 O O . VAL A 1 84 ? -7.581 -5.820 10.294 1.00 95.56 84 VAL A O 1
ATOM 671 N N . GLY A 1 85 ? -8.454 -4.344 8.849 1.00 93.69 85 GLY A N 1
ATOM 672 C CA . GLY A 1 85 ? -9.376 -3.731 9.805 1.00 93.69 85 GLY A CA 1
ATOM 673 C C . GLY A 1 85 ? -10.329 -4.738 10.459 1.00 93.69 85 GLY A C 1
ATOM 674 O O . GLY A 1 85 ? -10.556 -4.656 11.663 1.00 93.69 85 GLY A O 1
ATOM 675 N N . LEU A 1 86 ? -10.807 -5.747 9.718 1.00 93.94 86 LEU A N 1
ATOM 676 C CA . LEU A 1 86 ? -11.698 -6.792 10.250 1.00 93.94 86 LEU A CA 1
ATOM 677 C C . LEU A 1 86 ? -11.038 -7.678 11.317 1.00 93.94 86 LEU A C 1
ATOM 679 O O . LEU A 1 86 ? -11.742 -8.328 12.088 1.00 93.94 86 LEU A O 1
ATOM 683 N N . TRP A 1 87 ? -9.704 -7.728 11.378 1.00 94.00 87 TRP A N 1
ATOM 684 C CA . TRP A 1 87 ? -8.985 -8.513 12.388 1.00 94.00 87 TRP A CA 1
ATOM 685 C C . TRP A 1 87 ? -9.012 -7.855 13.770 1.00 94.00 87 TRP A C 1
ATOM 687 O O . TRP A 1 87 ? -8.693 -8.502 14.768 1.00 94.00 87 TRP A O 1
ATOM 697 N N . TYR A 1 88 ? -9.402 -6.583 13.844 1.00 90.06 88 TYR A N 1
ATOM 698 C CA . TYR A 1 88 ? -9.420 -5.807 15.072 1.00 90.06 88 TYR A CA 1
ATOM 699 C C . TYR A 1 88 ? -10.846 -5.363 15.382 1.00 90.06 88 TYR A C 1
ATOM 701 O O . TYR A 1 88 ? -11.371 -4.441 14.769 1.00 90.06 88 TYR A O 1
ATOM 709 N N . SER A 1 89 ? -11.458 -5.972 16.401 1.00 81.88 89 SER A N 1
ATOM 710 C CA . SER A 1 89 ? -12.831 -5.658 16.832 1.00 81.88 89 SER A CA 1
ATOM 711 C C . SER A 1 89 ? -13.044 -4.197 17.244 1.00 81.88 89 SER A C 1
ATOM 713 O O . SER A 1 89 ? -14.176 -3.727 17.304 1.00 81.88 89 SER A O 1
ATOM 715 N N . SER A 1 90 ? -11.961 -3.483 17.546 1.00 81.81 90 SER A N 1
ATOM 716 C CA . SER A 1 90 ? -11.963 -2.079 17.936 1.00 81.81 90 SER A CA 1
ATOM 717 C C . SER A 1 90 ? -11.811 -1.103 16.765 1.00 81.81 90 SER A C 1
ATOM 719 O O . SER A 1 90 ? -11.981 0.098 16.968 1.00 81.81 90 SER A O 1
ATOM 721 N N . ALA A 1 91 ? -11.480 -1.577 15.560 1.00 83.50 91 ALA A N 1
ATOM 722 C CA . ALA A 1 91 ? -11.282 -0.727 14.394 1.00 83.50 91 ALA A CA 1
ATOM 723 C C . ALA A 1 91 ? -12.623 -0.399 13.717 1.00 83.50 91 ALA A C 1
ATOM 725 O O . ALA A 1 91 ? -13.375 -1.294 13.336 1.00 83.50 91 ALA A O 1
ATOM 726 N N . ALA A 1 92 ? -12.915 0.888 13.517 1.00 88.06 92 ALA A N 1
ATOM 727 C CA . ALA A 1 92 ? -14.106 1.341 12.797 1.00 88.06 92 ALA A CA 1
ATOM 728 C C . ALA A 1 92 ? -13.810 1.561 11.301 1.00 88.06 92 ALA A C 1
ATOM 730 O O . ALA A 1 92 ? -14.113 2.612 10.736 1.00 88.06 92 ALA A O 1
ATOM 731 N N . ILE A 1 93 ? -13.187 0.574 10.649 1.00 92.75 93 ILE A N 1
ATOM 732 C CA . ILE A 1 93 ? -12.786 0.674 9.239 1.00 92.75 93 ILE A CA 1
ATOM 733 C C . ILE A 1 93 ? -13.877 0.094 8.343 1.00 92.75 93 ILE A C 1
ATOM 735 O O . ILE A 1 93 ? -13.965 -1.106 8.098 1.00 92.75 93 ILE A O 1
ATOM 739 N N . SER A 1 94 ? -14.702 0.986 7.808 1.00 94.94 94 SER A N 1
ATOM 740 C CA . SER A 1 94 ? -15.592 0.686 6.687 1.00 94.94 94 SER A CA 1
ATOM 741 C C . SER A 1 94 ? -14.827 0.627 5.356 1.00 94.94 94 SER A C 1
ATOM 743 O O . SER A 1 94 ? -13.705 1.126 5.230 1.00 94.94 94 SER A O 1
ATOM 745 N N . LEU A 1 95 ? -15.459 0.075 4.319 1.00 95.69 95 LEU A N 1
ATOM 746 C CA . LEU A 1 95 ? -14.893 0.092 2.967 1.00 95.69 95 LEU A CA 1
ATOM 747 C C . LEU A 1 95 ? -14.708 1.528 2.443 1.00 95.69 95 LEU A C 1
ATOM 749 O O . LEU A 1 95 ? -13.715 1.826 1.788 1.00 95.69 95 LEU A O 1
ATOM 753 N N . VAL A 1 96 ? -15.634 2.433 2.781 1.00 95.38 96 VAL A N 1
ATOM 754 C CA . VAL A 1 96 ? -15.576 3.852 2.388 1.00 95.38 96 VAL A CA 1
ATOM 755 C C . VAL A 1 96 ? -14.396 4.554 3.056 1.00 95.38 96 VAL A C 1
ATOM 757 O O . VAL A 1 96 ? -13.655 5.279 2.402 1.00 95.38 96 VAL A O 1
ATOM 760 N N . THR A 1 97 ? -14.168 4.314 4.347 1.00 94.94 97 THR A N 1
ATOM 761 C CA . THR A 1 97 ? -13.001 4.873 5.043 1.00 94.94 97 THR A CA 1
ATOM 762 C C . THR A 1 97 ? -11.703 4.299 4.484 1.00 94.94 97 THR A C 1
ATOM 764 O O . THR A 1 97 ? -10.794 5.065 4.194 1.00 94.94 97 THR A O 1
ATOM 767 N N . ALA A 1 98 ? -11.632 2.988 4.227 1.00 97.25 98 ALA A N 1
ATOM 768 C CA . ALA A 1 98 ? -10.456 2.370 3.611 1.00 97.25 98 ALA A CA 1
ATOM 769 C C . ALA A 1 98 ? -10.146 2.952 2.219 1.00 97.25 98 ALA A C 1
ATOM 771 O O . ALA A 1 98 ? -8.984 3.130 1.860 1.00 97.25 98 ALA A O 1
ATOM 772 N N . TRP A 1 99 ? -11.184 3.293 1.453 1.00 97.44 99 TRP A N 1
ATOM 773 C CA . TRP A 1 99 ? -11.070 3.956 0.155 1.00 97.44 99 TRP A CA 1
ATOM 774 C C . TRP A 1 99 ? -10.442 5.351 0.279 1.00 97.44 99 TRP A C 1
ATOM 776 O O . TRP A 1 99 ? -9.478 5.668 -0.426 1.00 97.44 99 TRP A O 1
ATOM 786 N N . PHE A 1 100 ? -10.910 6.164 1.233 1.00 95.81 100 PHE A N 1
ATOM 787 C CA . PHE A 1 100 ? -10.300 7.467 1.522 1.00 95.81 100 PHE A CA 1
ATOM 788 C C . PHE A 1 100 ? -8.841 7.323 1.962 1.00 95.81 100 PHE A C 1
ATOM 790 O O . PHE A 1 100 ? -7.979 8.008 1.415 1.00 95.81 100 PHE A O 1
ATOM 797 N N . MET A 1 101 ? -8.555 6.375 2.855 1.00 97.00 101 MET A N 1
ATOM 798 C CA . MET A 1 101 ? -7.196 6.113 3.338 1.00 97.00 101 MET A CA 1
ATOM 799 C C . MET A 1 101 ? -6.250 5.696 2.202 1.00 97.00 101 MET A C 1
ATOM 801 O O . MET A 1 101 ? -5.166 6.242 2.014 1.00 97.00 101 MET A O 1
ATOM 805 N N . SER A 1 102 ? -6.692 4.779 1.335 1.00 97.81 102 SER A N 1
ATOM 806 C CA . SER A 1 102 ? -5.902 4.369 0.166 1.00 97.81 102 SER A CA 1
ATOM 807 C C . SER A 1 102 ? -5.639 5.515 -0.820 1.00 97.81 102 SER A C 1
ATOM 809 O O . SER A 1 102 ? -4.618 5.520 -1.508 1.00 97.81 102 SER A O 1
ATOM 811 N N . THR A 1 103 ? -6.516 6.521 -0.858 1.00 97.56 103 THR A N 1
ATOM 812 C CA . THR A 1 103 ? -6.317 7.730 -1.667 1.00 97.56 103 THR A CA 1
ATOM 813 C C . THR A 1 103 ? -5.211 8.616 -1.087 1.00 97.56 103 THR A C 1
ATOM 815 O O . THR A 1 103 ? -4.436 9.179 -1.857 1.00 97.56 103 THR A O 1
ATOM 818 N N . GLY A 1 104 ? -5.065 8.680 0.242 1.00 97.19 104 GLY A N 1
ATOM 819 C CA . GLY A 1 104 ? -3.932 9.336 0.905 1.00 97.19 104 GLY A CA 1
ATOM 820 C C . GLY A 1 104 ? -2.583 8.668 0.608 1.00 97.19 104 GLY A C 1
ATOM 821 O O . GLY A 1 104 ? -1.559 9.346 0.522 1.00 97.19 104 GLY A O 1
ATOM 822 N N . LEU A 1 105 ? -2.580 7.352 0.376 1.00 98.06 105 LEU A N 1
ATOM 823 C CA . LEU A 1 105 ? -1.379 6.575 0.037 1.00 98.06 105 LEU A CA 1
ATOM 824 C C . LEU A 1 105 ? -1.000 6.630 -1.453 1.00 98.06 105 LEU A C 1
ATOM 826 O O . LEU A 1 105 ? 0.173 6.479 -1.799 1.00 98.06 105 LEU A O 1
ATOM 830 N N . ALA A 1 106 ? -1.963 6.873 -2.346 1.00 97.75 106 ALA A N 1
ATOM 831 C CA . ALA A 1 106 ? -1.754 6.839 -3.797 1.00 97.75 106 ALA A CA 1
ATOM 832 C C . ALA A 1 106 ? -0.623 7.757 -4.325 1.00 97.75 106 ALA A C 1
ATOM 834 O O . ALA A 1 106 ? 0.110 7.325 -5.218 1.00 97.75 106 ALA A O 1
ATOM 835 N N . PRO A 1 107 ? -0.401 8.984 -3.807 1.00 98.25 107 PRO A N 1
ATOM 836 C CA . PRO A 1 107 ? 0.723 9.817 -4.240 1.00 98.25 107 PRO A CA 1
ATOM 837 C C . PRO A 1 107 ? 2.090 9.180 -3.966 1.00 98.25 107 PRO A C 1
ATOM 839 O O . PRO A 1 107 ? 3.002 9.309 -4.782 1.00 98.25 107 PRO A O 1
ATOM 842 N N . ILE A 1 108 ? 2.228 8.473 -2.840 1.00 97.88 108 ILE A N 1
ATOM 843 C CA . ILE A 1 108 ? 3.462 7.764 -2.481 1.00 97.88 108 ILE A CA 1
ATOM 844 C C . ILE A 1 108 ? 3.697 6.623 -3.473 1.00 97.88 108 ILE A C 1
ATOM 846 O O . ILE A 1 108 ? 4.785 6.522 -4.041 1.00 97.88 108 ILE A O 1
ATOM 850 N N . GLU A 1 109 ? 2.661 5.824 -3.742 1.00 97.62 109 GLU A N 1
ATOM 851 C CA . GLU A 1 109 ? 2.718 4.745 -4.735 1.00 97.62 109 GLU A CA 1
ATOM 852 C C . GLU A 1 109 ? 3.108 5.254 -6.117 1.00 97.62 109 GLU A C 1
ATOM 854 O O . GLU A 1 109 ? 3.991 4.691 -6.758 1.00 97.62 109 GLU A O 1
ATOM 859 N N . TYR A 1 110 ? 2.516 6.359 -6.570 1.00 97.81 110 TYR A N 1
ATOM 860 C CA . TYR A 1 110 ? 2.825 6.928 -7.879 1.00 97.81 110 TYR A CA 1
ATOM 861 C C . TYR A 1 110 ? 4.311 7.290 -8.028 1.00 97.81 110 TYR A C 1
ATOM 863 O O . TYR A 1 110 ? 4.917 7.050 -9.081 1.00 97.81 110 TYR A O 1
ATOM 871 N N . ILE A 1 111 ? 4.909 7.860 -6.975 1.00 97.75 111 ILE A N 1
ATOM 872 C CA . ILE A 1 111 ? 6.334 8.211 -6.941 1.00 97.75 111 ILE A CA 1
ATOM 873 C C . ILE A 1 111 ? 7.192 6.940 -6.942 1.00 97.75 111 ILE A C 1
ATOM 875 O O . ILE A 1 111 ? 8.161 6.852 -7.700 1.00 97.75 111 ILE A O 1
ATOM 879 N N . LEU A 1 112 ? 6.829 5.936 -6.142 1.00 97.12 112 LEU A N 1
ATOM 880 C CA . LEU A 1 112 ? 7.579 4.684 -6.037 1.00 97.12 112 LEU A CA 1
ATOM 881 C C . LEU A 1 112 ? 7.503 3.844 -7.313 1.00 97.12 112 LEU A C 1
ATOM 883 O O . LEU A 1 112 ? 8.531 3.365 -7.787 1.00 97.12 112 LEU A O 1
ATOM 887 N N . HIS A 1 113 ? 6.338 3.752 -7.951 1.00 97.25 113 HIS A N 1
ATOM 888 C CA . HIS A 1 113 ? 6.193 3.136 -9.269 1.00 97.25 113 HIS A CA 1
ATOM 889 C C . HIS A 1 113 ? 7.102 3.802 -10.297 1.00 97.25 113 HIS A C 1
ATOM 891 O O . HIS A 1 113 ? 7.744 3.120 -11.097 1.00 97.25 113 HIS A O 1
ATOM 897 N N . ARG A 1 114 ? 7.194 5.140 -10.272 1.00 95.75 114 ARG A N 1
ATOM 898 C CA . ARG A 1 114 ? 8.089 5.859 -11.176 1.00 95.75 114 ARG A CA 1
ATOM 899 C C . ARG A 1 114 ? 9.551 5.516 -10.907 1.00 95.75 114 ARG A C 1
ATOM 901 O O . ARG A 1 114 ? 10.270 5.218 -11.855 1.00 95.75 114 ARG A O 1
ATOM 908 N N . TYR A 1 115 ? 9.956 5.501 -9.639 1.00 95.00 115 TYR A N 1
ATOM 909 C CA . TYR A 1 115 ? 11.298 5.090 -9.229 1.00 95.00 115 TYR A CA 1
ATOM 910 C C . TYR A 1 115 ? 11.641 3.672 -9.712 1.00 95.00 115 TYR A C 1
ATOM 912 O O . TYR A 1 115 ? 12.727 3.451 -10.246 1.00 95.00 115 TYR A O 1
ATOM 920 N N . ILE A 1 116 ? 10.712 2.722 -9.585 1.00 94.62 116 ILE A N 1
ATOM 921 C CA . ILE A 1 116 ? 10.897 1.331 -10.023 1.00 94.62 116 ILE A CA 1
ATOM 922 C C . ILE A 1 116 ? 11.022 1.244 -11.544 1.00 94.62 116 ILE A C 1
ATOM 924 O O . ILE A 1 116 ? 11.932 0.580 -12.035 1.00 94.62 116 ILE A O 1
ATOM 928 N N . LEU A 1 117 ? 10.161 1.938 -12.297 1.00 93.62 117 LEU A N 1
ATOM 929 C CA . LEU A 1 117 ? 10.243 1.986 -13.762 1.00 93.62 117 LEU A CA 1
ATOM 930 C C . LEU A 1 117 ? 11.579 2.545 -14.240 1.00 93.62 117 LEU A C 1
ATOM 932 O O . LEU A 1 117 ? 12.225 1.939 -15.093 1.00 93.62 117 LEU A O 1
ATOM 936 N N . ASP A 1 118 ? 11.987 3.681 -13.677 1.00 92.88 118 ASP A N 1
ATOM 937 C CA . ASP A 1 118 ? 13.229 4.355 -14.051 1.00 92.88 118 ASP A CA 1
ATOM 938 C C . ASP A 1 118 ? 14.478 3.569 -13.594 1.00 92.88 118 ASP A C 1
ATOM 940 O O . ASP A 1 118 ? 15.560 3.831 -14.101 1.00 92.88 118 ASP A O 1
ATOM 944 N N . SER A 1 119 ? 14.347 2.607 -12.668 1.00 91.06 119 SER A N 1
ATOM 945 C CA . SER A 1 119 ? 15.477 1.803 -12.166 1.00 91.06 119 SER A CA 1
ATOM 946 C C . SER A 1 119 ? 15.559 0.376 -12.729 1.00 91.06 119 SER A C 1
ATOM 948 O O . SER A 1 119 ? 16.629 -0.226 -12.692 1.00 91.06 119 SER A O 1
ATOM 950 N N . LEU A 1 120 ? 14.442 -0.219 -13.165 1.00 87.56 120 LEU A N 1
ATOM 951 C CA . LEU A 1 120 ? 14.389 -1.623 -13.610 1.00 87.56 120 LEU A CA 1
ATOM 952 C C . LEU A 1 120 ? 14.144 -1.799 -15.107 1.00 87.56 120 LEU A C 1
ATOM 954 O O . LEU A 1 120 ? 14.475 -2.858 -15.642 1.00 87.56 120 LEU A O 1
ATOM 958 N N . VAL A 1 121 ? 13.515 -0.820 -15.757 1.00 82.88 121 VAL A N 1
ATOM 959 C CA . VAL A 1 121 ? 13.060 -0.943 -17.150 1.00 82.88 121 VAL A CA 1
ATOM 960 C C . VAL A 1 121 ? 13.820 -0.005 -18.081 1.00 82.88 121 VAL A C 1
ATOM 962 O O . VAL A 1 121 ? 14.062 -0.366 -19.232 1.00 82.88 121 VAL A O 1
ATOM 965 N N . ARG A 1 122 ? 14.168 1.190 -17.602 1.00 72.69 122 ARG A N 1
ATOM 966 C CA . ARG A 1 122 ? 14.925 2.202 -18.348 1.00 72.69 122 ARG A CA 1
ATOM 967 C C . ARG A 1 122 ? 16.396 2.171 -17.971 1.00 72.69 122 ARG A C 1
ATOM 969 O O . ARG A 1 122 ? 17.205 2.454 -18.879 1.00 72.69 122 ARG A O 1
#

pLDDT: mean 93.92, std 5.95, range [61.09, 98.5]

Radius of gyration: 14.51 Å; chains: 1; bounding box: 40×23×37 Å

Sequence (122 aa):
MYRSHVWRISTINLLIKLILFTAVLYVEQVLFPGLYQSIWPVIVTAIVLSGVGVTADLILVPPFGNLPALAMGWFGMTFIIWFVGLWYSSAAISLVTAWFMSTGLAPIEYILHRYILDSLVR